Protein AF-A0A5A7TA64-F1 (afdb_monomer_lite)

Sequence (74 aa):
MLSLVRTKSAARKKRTIIVGLNAESSGREILLRMLVVIVKTGDNVVAVRVSEPNDNFDPNTFHIHEDLCKSKQV

pLDDT: mean 78.37, std 12.49, range [42.97, 91.38]

Foldseek 3Di:
DPPPPPPPPPPPPAEEAEAEAELDPVRQVVLVCCLVPPDAARHHYHYDYDDDPPRPDDPVSCVVVVVSCVVRND

Structure (mmCIF, N/CA/C/O backbone):
data_AF-A0A5A7TA64-F1
#
_entry.id   AF-A0A5A7TA64-F1
#
loop_
_atom_site.group_PDB
_atom_site.id
_atom_site.type_symbol
_atom_site.label_atom_id
_atom_site.label_alt_id
_atom_site.label_comp_id
_atom_site.label_asym_id
_atom_site.label_entity_id
_atom_site.label_seq_id
_atom_site.pdbx_PDB_ins_code
_atom_site.Cartn_x
_atom_site.Cartn_y
_atom_site.Cartn_z
_atom_site.occupancy
_atom_site.B_iso_or_equiv
_atom_site.auth_seq_id
_atom_site.auth_comp_id
_atom_site.auth_asym_id
_atom_site.auth_atom_id
_atom_site.pdbx_PDB_model_num
ATOM 1 N N . MET A 1 1 ? -21.341 11.695 41.373 1.00 42.97 1 MET A N 1
ATOM 2 C CA . MET A 1 1 ? -20.187 11.182 40.604 1.00 42.97 1 MET A CA 1
ATOM 3 C C . MET A 1 1 ? -20.704 10.519 39.339 1.00 42.97 1 MET A C 1
ATOM 5 O O . MET A 1 1 ? -21.295 9.452 39.426 1.00 42.97 1 MET A O 1
ATOM 9 N N . LEU A 1 2 ? -20.559 11.168 38.183 1.00 43.50 2 LEU A N 1
ATOM 10 C CA . LEU A 1 2 ? -20.915 10.572 36.893 1.00 43.50 2 LEU A CA 1
ATOM 11 C C . LEU A 1 2 ? -19.759 9.668 36.459 1.00 43.50 2 LEU A C 1
ATOM 13 O O . LEU A 1 2 ? -18.720 10.145 36.011 1.00 43.50 2 LEU A O 1
ATOM 17 N N . SER A 1 3 ? -19.921 8.364 36.677 1.00 49.97 3 SER A N 1
ATOM 18 C CA . SER A 1 3 ? -18.996 7.354 36.168 1.00 49.97 3 SER A CA 1
ATOM 19 C C . SER A 1 3 ? -19.079 7.348 34.644 1.00 49.97 3 SER A C 1
ATOM 21 O O . SER A 1 3 ? -20.130 7.059 34.070 1.00 49.97 3 SER A O 1
ATOM 23 N N . LEU A 1 4 ? -17.974 7.711 33.992 1.00 61.12 4 LEU A N 1
ATOM 24 C CA . LEU A 1 4 ? -17.815 7.631 32.549 1.00 61.12 4 LEU A CA 1
ATOM 25 C C . LEU A 1 4 ? -17.811 6.147 32.162 1.00 61.12 4 LEU A C 1
ATOM 27 O O . LEU A 1 4 ? -16.789 5.466 32.261 1.00 61.12 4 LEU A O 1
ATOM 31 N N . VAL A 1 5 ? -18.973 5.632 31.756 1.00 54.88 5 VAL A N 1
ATOM 32 C CA . VAL A 1 5 ? -19.104 4.282 31.207 1.00 54.88 5 VAL A CA 1
ATOM 33 C C . VAL A 1 5 ? -18.266 4.229 29.936 1.00 54.88 5 VAL A C 1
ATOM 35 O O . VAL A 1 5 ? -18.660 4.704 28.874 1.00 54.88 5 VAL A O 1
ATOM 38 N N . ARG A 1 6 ? -17.061 3.673 30.066 1.00 54.50 6 ARG A N 1
ATOM 39 C CA . ARG A 1 6 ? -16.145 3.398 28.965 1.00 54.50 6 ARG A CA 1
ATOM 40 C C . ARG A 1 6 ? -16.788 2.302 28.120 1.00 54.50 6 ARG A C 1
ATOM 42 O O . ARG A 1 6 ? -16.579 1.116 28.367 1.00 54.50 6 ARG A O 1
ATOM 49 N N . THR A 1 7 ? -17.606 2.690 27.146 1.00 55.25 7 THR A N 1
ATOM 50 C CA . THR A 1 7 ? -18.082 1.787 26.101 1.00 55.25 7 THR A CA 1
ATOM 51 C C . THR A 1 7 ? -16.848 1.235 25.405 1.00 55.25 7 THR A C 1
ATOM 53 O O . THR A 1 7 ? -16.191 1.937 24.635 1.00 55.25 7 THR A O 1
ATOM 56 N N . LYS A 1 8 ? -16.480 -0.010 25.725 1.00 50.97 8 LYS A N 1
ATOM 57 C CA . LYS A 1 8 ? -15.517 -0.774 24.938 1.00 50.97 8 LYS A CA 1
ATOM 58 C C . LYS A 1 8 ? -16.121 -0.850 23.542 1.00 50.97 8 LYS A C 1
ATOM 60 O O . LYS A 1 8 ? -17.040 -1.632 23.324 1.00 50.97 8 LYS A O 1
ATOM 65 N N . SER A 1 9 ? -15.667 0.020 22.637 1.00 53.88 9 SER A N 1
ATOM 66 C CA . SER A 1 9 ? -15.940 -0.110 21.208 1.00 53.88 9 SER A CA 1
ATOM 67 C C . SER A 1 9 ? -15.681 -1.571 20.877 1.00 53.88 9 SER A C 1
ATOM 69 O O . SER A 1 9 ? -14.560 -2.034 21.102 1.00 53.88 9 SER A O 1
ATOM 71 N N . ALA A 1 10 ? -16.720 -2.303 20.464 1.00 56.50 10 ALA A N 1
ATOM 72 C CA . ALA A 1 10 ? -16.616 -3.714 20.118 1.00 56.50 10 ALA A CA 1
ATOM 73 C C . ALA A 1 10 ? -15.346 -3.894 19.285 1.00 56.50 10 ALA A C 1
ATOM 75 O O . ALA A 1 10 ? -15.160 -3.158 18.313 1.00 56.50 10 ALA A O 1
ATOM 76 N N . ALA A 1 11 ? -14.433 -4.758 19.743 1.00 59.16 11 ALA A N 1
ATOM 77 C CA . ALA A 1 11 ? -13.120 -4.930 19.138 1.00 59.16 11 ALA A CA 1
ATOM 78 C C . ALA A 1 11 ? -13.321 -5.210 17.648 1.00 59.16 11 ALA A C 1
ATOM 80 O O . ALA A 1 11 ? -13.768 -6.289 17.255 1.00 59.16 11 ALA A O 1
ATOM 81 N N . ARG A 1 12 ? -13.100 -4.184 16.821 1.00 65.00 12 ARG A N 1
ATOM 82 C CA . ARG A 1 12 ? -13.362 -4.264 15.392 1.00 65.00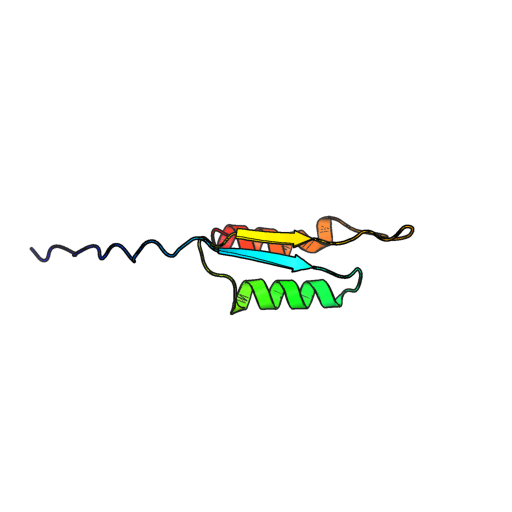 12 ARG A CA 1
ATOM 83 C C . ARG A 1 12 ? -12.416 -5.328 14.860 1.00 65.00 12 ARG A C 1
ATOM 85 O O . ARG A 1 12 ? -11.213 -5.244 15.098 1.00 65.00 12 ARG A O 1
ATOM 92 N N . LYS A 1 13 ? -12.964 -6.360 14.215 1.00 70.69 13 LYS A N 1
ATOM 93 C CA . LYS A 1 13 ? -12.177 -7.461 13.655 1.00 70.69 13 LYS A CA 1
ATOM 94 C C . LYS A 1 13 ? -11.073 -6.854 12.784 1.00 70.69 13 LYS A C 1
ATOM 96 O O . LYS A 1 13 ? -11.392 -6.145 11.830 1.00 70.69 13 LYS A O 1
ATOM 101 N N . LYS A 1 14 ? -9.806 -7.080 13.154 1.00 76.00 14 LYS A N 1
ATOM 102 C CA . LYS A 1 14 ? -8.656 -6.588 12.387 1.00 76.00 14 LYS A CA 1
ATOM 103 C C . LYS A 1 14 ? -8.766 -7.145 10.972 1.00 76.00 14 LYS A C 1
ATOM 105 O O . LYS A 1 14 ? -8.873 -8.360 10.800 1.00 76.00 14 LYS A O 1
ATOM 110 N N . ARG A 1 15 ? -8.803 -6.262 9.979 1.00 88.06 15 ARG A N 1
ATOM 111 C CA . ARG A 1 15 ? -8.835 -6.630 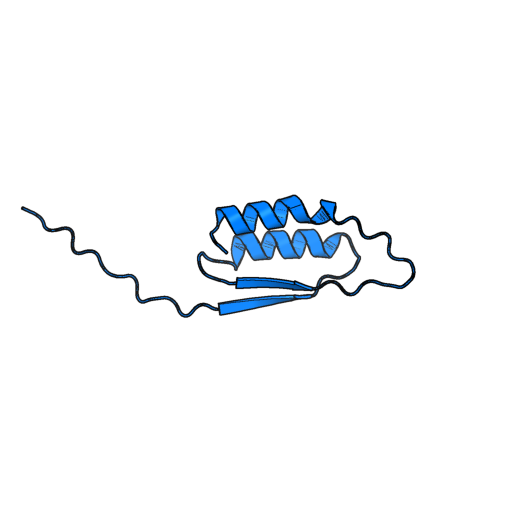8.561 1.00 88.06 15 ARG A CA 1
ATOM 112 C C . ARG A 1 15 ? -7.467 -6.370 7.955 1.00 88.06 15 ARG A C 1
ATOM 114 O O . ARG A 1 15 ? -6.828 -5.373 8.277 1.00 88.06 15 ARG A O 1
ATOM 121 N N . THR A 1 16 ? -7.050 -7.260 7.068 1.00 91.38 16 THR A N 1
ATOM 122 C CA . THR A 1 16 ? -5.836 -7.079 6.274 1.00 91.38 16 THR A CA 1
ATOM 123 C C . THR A 1 16 ? -6.242 -6.639 4.876 1.00 91.38 16 THR A C 1
ATOM 125 O O . THR A 1 16 ? -7.094 -7.273 4.255 1.00 91.38 16 THR A O 1
ATOM 128 N N . ILE A 1 17 ? -5.663 -5.541 4.400 1.00 90.50 17 ILE A N 1
ATOM 129 C CA . ILE A 1 17 ? -5.917 -4.967 3.081 1.00 90.50 17 ILE A CA 1
ATOM 130 C C . ILE A 1 17 ? -4.649 -5.143 2.251 1.00 90.50 17 ILE A C 1
ATOM 132 O O . ILE A 1 17 ? -3.589 -4.647 2.626 1.00 90.50 17 ILE A O 1
ATOM 136 N N . ILE A 1 18 ? -4.766 -5.861 1.136 1.00 90.44 18 ILE A N 1
ATOM 137 C CA . ILE A 1 18 ? -3.655 -6.147 0.227 1.00 90.44 18 ILE A CA 1
ATOM 138 C C . ILE A 1 18 ? -3.840 -5.299 -1.029 1.00 90.44 18 ILE A C 1
ATOM 140 O O . ILE A 1 18 ? -4.915 -5.313 -1.627 1.00 90.44 18 ILE A O 1
ATOM 144 N N . VAL A 1 19 ? -2.801 -4.564 -1.418 1.00 88.06 19 VAL A N 1
ATOM 145 C CA . VAL A 1 19 ? -2.819 -3.653 -2.567 1.00 88.06 19 VAL A CA 1
ATOM 146 C C . VAL A 1 19 ? -1.705 -4.032 -3.524 1.00 88.06 19 VAL A C 1
ATOM 148 O O . VAL A 1 19 ? -0.535 -3.988 -3.155 1.00 88.06 19 VAL A O 1
ATOM 151 N N . GLY A 1 20 ? -2.071 -4.380 -4.755 1.00 87.75 20 GLY A N 1
ATOM 152 C CA . GLY A 1 20 ? -1.121 -4.503 -5.855 1.00 87.75 20 GLY A CA 1
ATOM 153 C C . GLY A 1 20 ? -0.808 -3.127 -6.434 1.00 87.75 20 GLY A C 1
ATOM 154 O O . GLY A 1 20 ? -1.724 -2.388 -6.791 1.00 87.75 20 GLY A O 1
ATOM 155 N N . LEU A 1 21 ? 0.472 -2.786 -6.520 1.00 85.25 21 LEU A N 1
ATOM 156 C CA . LEU A 1 21 ? 0.966 -1.561 -7.136 1.00 85.25 21 LEU A CA 1
ATOM 157 C C . LEU A 1 21 ? 1.659 -1.902 -8.454 1.00 85.25 21 LEU A C 1
ATOM 159 O O . LEU A 1 21 ? 2.468 -2.830 -8.517 1.00 85.25 21 LEU A O 1
ATOM 163 N N . ASN A 1 22 ? 1.353 -1.130 -9.491 1.00 77.06 22 ASN A N 1
ATOM 164 C CA . ASN A 1 22 ? 2.085 -1.148 -10.750 1.00 77.06 22 ASN A CA 1
ATOM 165 C C . ASN A 1 22 ? 3.335 -0.251 -10.659 1.00 77.06 22 ASN A C 1
ATOM 167 O O . ASN A 1 22 ? 3.517 0.512 -9.706 1.00 77.06 22 ASN A O 1
ATOM 171 N N . ALA A 1 23 ? 4.227 -0.361 -11.645 1.00 69.56 23 ALA A N 1
ATOM 172 C CA . ALA A 1 23 ? 5.441 0.453 -11.710 1.00 69.56 23 ALA A CA 1
ATOM 173 C C . ALA A 1 23 ? 5.168 1.932 -12.044 1.00 69.56 23 ALA A C 1
ATOM 175 O O . ALA A 1 23 ? 6.025 2.787 -11.822 1.00 69.56 23 ALA A O 1
ATOM 176 N N . GLU A 1 24 ? 3.971 2.235 -12.540 1.00 71.25 24 GLU A N 1
ATOM 177 C CA . GLU A 1 24 ? 3.559 3.579 -12.915 1.00 71.25 24 GLU A CA 1
ATOM 178 C C . GLU A 1 24 ? 3.392 4.507 -11.702 1.00 71.25 24 GLU A C 1
ATOM 180 O O . GLU A 1 24 ? 3.082 4.099 -10.580 1.00 71.25 24 GLU A O 1
ATOM 185 N N . SER A 1 25 ? 3.535 5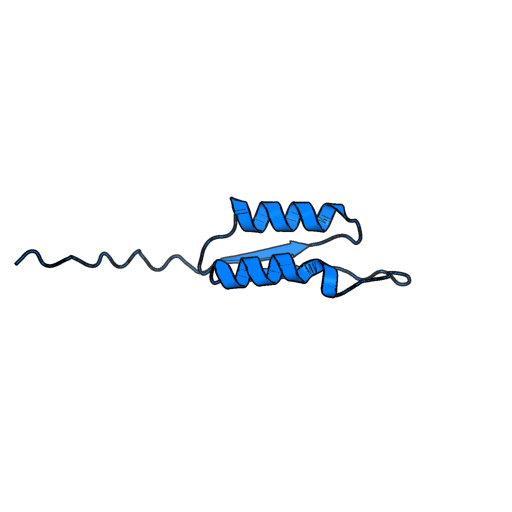.812 -11.938 1.00 67.06 25 SER A N 1
ATOM 186 C CA . SER A 1 25 ? 3.303 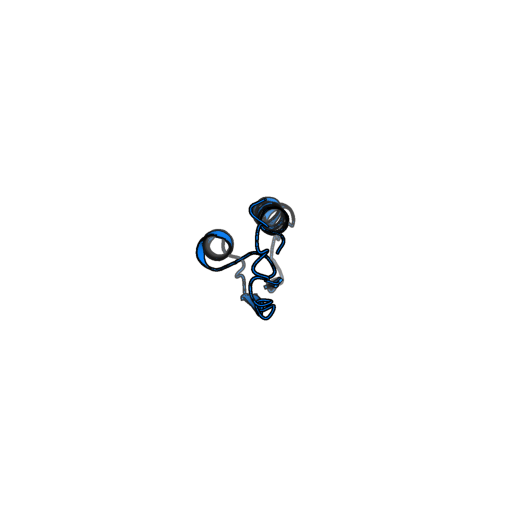6.850 -10.925 1.00 67.06 25 SER A CA 1
ATOM 187 C C . SER A 1 25 ? 1.878 6.835 -10.353 1.00 67.06 25 SER A C 1
ATOM 189 O O . SER A 1 25 ? 1.684 7.222 -9.198 1.00 67.06 25 SER A O 1
ATOM 191 N N . SER A 1 26 ? 0.905 6.334 -11.123 1.00 74.31 26 SER A N 1
ATOM 192 C CA . SER A 1 26 ? -0.515 6.232 -10.762 1.00 74.31 26 SER A CA 1
ATOM 193 C C . SER A 1 26 ? -0.764 5.383 -9.507 1.00 74.31 26 SER A C 1
ATOM 195 O O . SER A 1 26 ? -1.627 5.722 -8.690 1.00 74.31 26 SER A O 1
ATOM 197 N N . GLY A 1 27 ? 0.040 4.339 -9.276 1.00 77.69 27 GLY A N 1
ATOM 198 C CA . GLY A 1 27 ? -0.096 3.459 -8.113 1.00 77.69 27 GLY A CA 1
ATOM 199 C C . GLY A 1 27 ? 0.059 4.186 -6.770 1.00 77.69 27 GLY A C 1
ATOM 200 O O . GLY A 1 27 ? -0.618 3.854 -5.794 1.00 77.69 27 GLY A O 1
ATOM 201 N N . ARG A 1 28 ? 0.883 5.241 -6.717 1.00 80.00 28 ARG A N 1
ATOM 202 C CA . ARG A 1 28 ? 1.110 6.030 -5.493 1.00 80.00 28 ARG A CA 1
ATOM 203 C C . ARG A 1 28 ? -0.110 6.843 -5.092 1.00 80.00 28 ARG A C 1
ATOM 205 O O . ARG A 1 28 ? -0.442 6.909 -3.908 1.00 80.00 28 ARG A O 1
ATOM 212 N N . GLU A 1 29 ? -0.758 7.474 -6.066 1.00 84.81 29 GLU A N 1
ATOM 213 C CA . GLU A 1 29 ? -1.952 8.283 -5.828 1.00 84.81 29 GLU A CA 1
ATOM 214 C C . GLU A 1 29 ? -3.115 7.408 -5.373 1.00 84.81 29 GLU A C 1
ATOM 216 O O . GLU A 1 29 ? -3.839 7.764 -4.441 1.00 84.81 29 GLU A O 1
ATOM 221 N N . ILE A 1 30 ? -3.258 6.233 -5.990 1.00 86.38 30 ILE A N 1
ATOM 222 C CA . ILE A 1 30 ? -4.263 5.243 -5.607 1.00 86.38 30 ILE A CA 1
ATOM 223 C C . ILE A 1 30 ? -4.007 4.763 -4.177 1.00 86.38 30 ILE A C 1
ATOM 225 O O . ILE A 1 30 ? -4.937 4.763 -3.367 1.00 86.38 30 ILE A O 1
ATOM 229 N N . LEU A 1 31 ? -2.758 4.432 -3.830 1.00 88.19 31 LEU A N 1
ATOM 230 C CA . LEU A 1 31 ? -2.404 4.024 -2.471 1.00 88.19 31 LEU A CA 1
ATOM 231 C C . LEU A 1 31 ? -2.716 5.131 -1.458 1.00 88.19 31 LEU A C 1
ATOM 233 O O . LEU A 1 31 ? -3.337 4.866 -0.431 1.00 88.19 31 LEU A O 1
ATOM 237 N N . LEU A 1 32 ? -2.357 6.379 -1.763 1.00 88.31 32 LEU A N 1
ATOM 238 C CA . LEU A 1 32 ? -2.623 7.515 -0.883 1.00 88.31 32 LEU A CA 1
ATOM 239 C C . LEU A 1 32 ? -4.128 7.708 -0.659 1.00 88.31 32 LEU A C 1
ATOM 241 O O . LEU A 1 32 ? -4.584 7.794 0.483 1.00 88.31 32 LEU A O 1
ATOM 245 N N . ARG A 1 33 ? -4.924 7.709 -1.735 1.00 89.25 33 ARG A N 1
ATOM 246 C CA . ARG A 1 33 ? -6.390 7.805 -1.650 1.00 89.25 33 ARG A CA 1
ATOM 247 C C . ARG A 1 33 ? -6.975 6.654 -0.833 1.00 89.25 33 ARG A C 1
ATOM 249 O O . ARG A 1 33 ? -7.866 6.883 -0.014 1.00 89.25 33 ARG A O 1
ATOM 256 N N . MET A 1 34 ? -6.455 5.438 -0.996 1.00 90.00 34 MET A N 1
ATOM 257 C CA . MET A 1 34 ? -6.896 4.273 -0.231 1.00 90.00 34 MET A CA 1
ATOM 258 C C . MET A 1 34 ? -6.607 4.425 1.268 1.00 90.00 34 MET A C 1
ATOM 260 O O . MET A 1 34 ? -7.502 4.204 2.088 1.00 90.00 34 MET A O 1
ATOM 264 N N . LEU A 1 35 ? -5.387 4.837 1.631 1.00 89.50 35 LEU A N 1
ATOM 265 C CA . LEU A 1 35 ? -4.977 5.065 3.022 1.00 89.50 35 LEU A CA 1
ATOM 266 C C . LEU A 1 35 ? -5.808 6.170 3.697 1.00 89.50 35 LEU A C 1
ATOM 268 O O . LEU A 1 35 ? -6.099 6.110 4.896 1.00 89.50 35 LEU A O 1
ATOM 272 N N . VAL A 1 36 ? -6.220 7.183 2.933 1.00 88.12 36 VAL A N 1
ATOM 273 C CA . VAL A 1 36 ? -7.047 8.283 3.440 1.00 88.12 36 VAL A CA 1
ATOM 274 C C . VAL A 1 36 ? -8.507 7.860 3.618 1.00 88.12 36 VAL A C 1
ATOM 276 O O . VAL A 1 36 ? -9.062 8.084 4.694 1.00 88.12 36 VAL A O 1
ATOM 279 N N . VAL A 1 37 ? -9.120 7.252 2.597 1.00 89.25 37 VAL A N 1
ATOM 280 C CA . VAL A 1 37 ? -10.578 7.032 2.533 1.00 89.25 37 VAL A CA 1
ATOM 281 C C . VAL A 1 37 ? -11.000 5.694 3.136 1.00 89.25 37 VAL A C 1
ATOM 283 O O . VAL A 1 37 ? -12.019 5.607 3.823 1.00 89.25 37 VAL A O 1
ATOM 286 N N . ILE A 1 38 ? -10.246 4.631 2.857 1.00 87.19 38 ILE A N 1
ATOM 28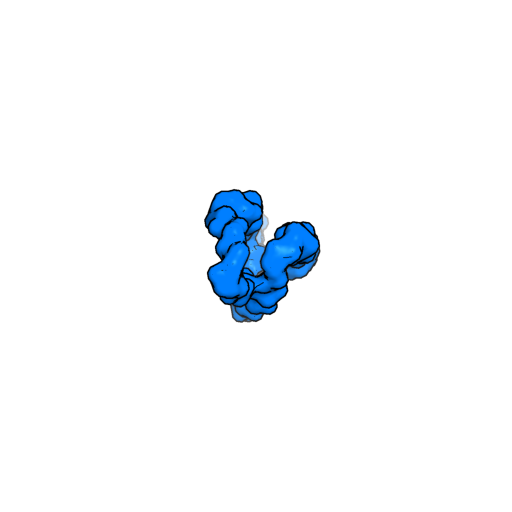7 C CA . ILE A 1 38 ? -10.669 3.261 3.158 1.00 87.19 38 ILE A CA 1
ATOM 288 C C . ILE A 1 38 ? -10.095 2.803 4.488 1.00 87.19 38 ILE A C 1
ATOM 290 O O . ILE A 1 38 ? -10.830 2.215 5.281 1.00 87.19 38 ILE A O 1
ATOM 294 N N . VAL A 1 39 ? -8.807 3.049 4.722 1.00 89.12 39 VAL A N 1
ATOM 295 C CA . VAL A 1 39 ? -8.049 2.507 5.854 1.00 89.12 39 VAL A CA 1
ATOM 296 C C . VAL A 1 39 ? -8.409 3.191 7.170 1.00 89.12 39 VAL A C 1
ATOM 298 O O . VAL A 1 39 ? -8.543 4.414 7.260 1.00 89.12 39 VAL A O 1
ATOM 301 N N . LYS A 1 40 ? -8.564 2.375 8.211 1.00 88.00 40 LYS A N 1
ATOM 302 C CA . LYS A 1 40 ? -8.951 2.781 9.560 1.00 88.00 40 LYS A CA 1
ATOM 303 C C . LYS A 1 40 ? -7.953 2.224 10.566 1.00 88.00 40 LYS A C 1
ATOM 305 O O . LYS A 1 40 ? -7.322 1.205 10.323 1.00 88.00 40 LYS A O 1
ATOM 310 N N . THR A 1 41 ? -7.857 2.882 11.713 1.00 88.25 41 THR A N 1
ATOM 311 C CA . THR A 1 41 ? -6.991 2.460 12.816 1.00 88.25 41 THR A CA 1
ATOM 312 C C . THR A 1 41 ? -7.198 0.992 13.185 1.00 88.25 41 THR A C 1
ATOM 314 O O . THR A 1 41 ? -8.336 0.554 13.389 1.00 88.25 41 THR A O 1
ATOM 317 N N . GLY A 1 42 ? -6.091 0.252 13.287 1.00 86.25 42 GLY A N 1
ATOM 318 C CA . GLY A 1 42 ? -6.068 -1.175 13.606 1.00 86.25 42 GLY A CA 1
ATOM 319 C C . GLY A 1 42 ? -6.263 -2.124 12.418 1.00 86.25 42 GLY A C 1
ATOM 320 O O . GLY A 1 42 ? -6.265 -3.340 12.629 1.00 86.25 42 GLY A O 1
ATOM 321 N N . ASP A 1 43 ? -6.436 -1.605 11.201 1.00 89.38 43 ASP A N 1
ATOM 322 C CA . ASP A 1 43 ? -6.260 -2.397 9.981 1.00 89.38 43 ASP A CA 1
ATOM 323 C C . ASP A 1 43 ? -4.781 -2.779 9.805 1.00 89.38 43 ASP A C 1
ATOM 325 O O . ASP A 1 43 ? -3.918 -2.137 10.385 1.00 89.38 43 ASP A O 1
ATOM 329 N N . ASN A 1 44 ? -4.490 -3.793 8.988 1.00 89.75 44 ASN A N 1
ATOM 330 C CA . ASN A 1 44 ? -3.138 -4.051 8.484 1.00 89.75 44 ASN A CA 1
ATOM 331 C C . ASN A 1 44 ? -3.124 -3.779 6.977 1.00 89.75 44 ASN A C 1
ATOM 333 O O . ASN A 1 44 ? -4.017 -4.257 6.270 1.00 89.75 44 ASN A O 1
ATOM 337 N N . VAL A 1 45 ? -2.119 -3.074 6.464 1.00 89.88 45 VAL A N 1
ATOM 338 C CA . VAL A 1 45 ? -1.987 -2.794 5.025 1.00 89.88 45 VAL A CA 1
ATOM 339 C C . VAL A 1 45 ? -0.718 -3.435 4.481 1.00 89.88 45 VAL A C 1
ATOM 341 O O . VAL A 1 45 ? 0.366 -3.233 5.016 1.00 89.88 45 VAL A O 1
ATOM 344 N N . VAL A 1 46 ? -0.856 -4.196 3.397 1.00 90.19 46 VAL A N 1
ATOM 345 C CA . VAL A 1 46 ? 0.264 -4.800 2.670 1.00 90.19 46 VAL A CA 1
ATOM 346 C C . VAL A 1 46 ? 0.238 -4.280 1.241 1.00 90.19 46 VAL A C 1
ATOM 348 O O . VAL A 1 46 ? -0.664 -4.607 0.471 1.00 90.19 46 VAL A O 1
ATOM 351 N N . ALA A 1 47 ? 1.226 -3.464 0.890 1.00 88.00 47 ALA A N 1
ATOM 352 C CA . ALA A 1 47 ? 1.441 -3.021 -0.479 1.00 88.00 47 ALA A CA 1
ATOM 353 C C . ALA A 1 47 ? 2.457 -3.947 -1.157 1.00 88.00 47 ALA A C 1
ATOM 355 O O . ALA A 1 47 ? 3.554 -4.155 -0.643 1.00 88.00 47 ALA A O 1
ATOM 356 N N . VAL A 1 48 ? 2.085 -4.507 -2.304 1.00 86.69 48 VAL A N 1
ATOM 357 C CA . VAL A 1 48 ? 2.915 -5.424 -3.087 1.00 86.69 48 VAL A CA 1
ATOM 358 C C . VAL A 1 48 ? 3.153 -4.805 -4.451 1.00 86.69 48 VAL A C 1
ATOM 360 O O . VAL A 1 48 ? 2.206 -4.509 -5.174 1.00 86.69 48 VAL A O 1
ATOM 363 N N . ARG A 1 49 ? 4.420 -4.640 -4.819 1.00 83.50 49 ARG A N 1
ATOM 364 C CA . ARG A 1 49 ? 4.839 -4.220 -6.156 1.00 83.50 49 ARG A CA 1
ATOM 365 C C . ARG A 1 49 ? 5.642 -5.350 -6.780 1.00 83.50 49 ARG A C 1
ATOM 367 O O . ARG A 1 49 ? 6.554 -5.869 -6.142 1.00 83.50 49 ARG A O 1
ATOM 374 N N . VAL A 1 50 ? 5.295 -5.735 -8.002 1.00 82.00 50 VAL A N 1
ATOM 375 C CA . VAL A 1 50 ? 6.097 -6.689 -8.776 1.00 82.00 50 VAL A CA 1
ATOM 376 C C . VAL A 1 50 ? 7.176 -5.889 -9.495 1.00 82.00 50 VAL A C 1
ATOM 378 O O . VAL A 1 50 ? 6.848 -4.989 -10.263 1.00 82.00 50 VAL A O 1
ATOM 381 N N . SER A 1 51 ? 8.444 -6.176 -9.207 1.00 77.06 51 SER A N 1
ATOM 382 C CA . SER A 1 51 ? 9.563 -5.542 -9.909 1.00 77.06 51 SER A CA 1
ATOM 383 C C . SER A 1 51 ? 9.708 -6.122 -11.311 1.00 77.06 51 SER A C 1
ATOM 385 O O . SER A 1 51 ? 9.727 -7.343 -11.480 1.00 77.06 51 SER A O 1
ATOM 387 N N . GLU A 1 52 ? 9.853 -5.249 -12.304 1.00 80.75 52 GLU A N 1
ATOM 388 C CA . GLU A 1 52 ? 10.192 -5.647 -13.671 1.00 80.75 52 GLU A CA 1
ATOM 389 C C . GLU A 1 52 ? 11.722 -5.707 -13.876 1.00 80.75 52 GLU A C 1
ATOM 391 O O . GLU A 1 52 ? 12.472 -5.069 -13.135 1.00 80.75 52 GLU A O 1
ATOM 396 N N . PRO A 1 53 ? 12.229 -6.455 -14.878 1.00 78.25 53 PRO A N 1
ATOM 397 C CA . PRO A 1 53 ? 13.669 -6.682 -15.061 1.00 78.25 53 PRO A CA 1
ATOM 398 C C . PRO A 1 53 ? 14.532 -5.420 -15.248 1.00 78.25 53 PRO A C 1
ATOM 400 O O . PRO A 1 53 ? 15.723 -5.465 -14.965 1.00 78.25 53 PRO A O 1
ATOM 403 N N . ASN A 1 54 ? 13.948 -4.306 -15.707 1.00 76.00 54 ASN A N 1
ATOM 404 C CA . ASN A 1 54 ? 14.634 -3.024 -15.952 1.00 76.00 54 ASN A CA 1
ATOM 405 C C . ASN A 1 54 ? 14.063 -1.881 -15.099 1.00 76.00 54 ASN A C 1
ATOM 407 O O . ASN A 1 54 ? 14.110 -0.710 -15.475 1.00 76.00 54 ASN A O 1
ATOM 411 N N . ASP A 1 55 ? 13.449 -2.229 -13.977 1.00 72.75 55 ASP A N 1
ATOM 412 C CA . ASP A 1 55 ? 12.701 -1.291 -13.166 1.00 72.75 55 ASP A CA 1
ATOM 413 C C . ASP A 1 55 ? 13.619 -0.490 -12.237 1.00 72.75 55 ASP A C 1
ATOM 415 O O . ASP A 1 55 ? 14.316 -1.047 -11.387 1.00 72.75 55 ASP A O 1
ATOM 419 N N . ASN A 1 56 ? 13.611 0.835 -12.383 1.00 73.00 56 ASN A N 1
ATOM 420 C CA . ASN A 1 56 ? 14.340 1.739 -11.499 1.00 73.00 56 ASN A CA 1
ATOM 421 C C . ASN A 1 56 ? 13.474 2.076 -10.276 1.00 73.00 56 ASN A C 1
ATOM 423 O O . ASN A 1 56 ? 12.937 3.180 -10.152 1.00 73.00 56 ASN A O 1
ATOM 427 N N . PHE A 1 57 ? 13.283 1.089 -9.401 1.00 75.50 57 PHE A N 1
ATOM 428 C CA . PHE A 1 57 ? 12.530 1.273 -8.166 1.00 75.50 57 PHE A CA 1
ATOM 429 C C . PHE A 1 57 ? 13.337 2.080 -7.150 1.00 75.50 57 PHE A C 1
ATOM 431 O O . PHE A 1 57 ? 14.376 1.625 -6.676 1.00 75.50 57 PHE A O 1
ATOM 438 N N . ASP A 1 58 ? 12.815 3.241 -6.756 1.00 75.38 58 ASP A N 1
ATOM 439 C CA . ASP A 1 58 ? 13.333 3.997 -5.618 1.00 75.38 58 ASP A CA 1
ATOM 440 C C . ASP A 1 58 ? 12.521 3.660 -4.352 1.00 75.38 58 ASP A C 1
ATOM 442 O O . ASP A 1 58 ? 11.342 4.037 -4.271 1.00 75.38 58 ASP A O 1
ATOM 446 N N . PRO A 1 59 ? 13.126 3.008 -3.339 1.00 72.62 59 PRO A N 1
ATOM 447 C CA . PRO A 1 59 ? 12.480 2.740 -2.056 1.00 72.62 59 PRO A CA 1
ATOM 448 C C . PRO A 1 59 ? 11.961 4.004 -1.364 1.00 72.62 59 PRO A C 1
ATOM 450 O O . PRO A 1 59 ? 10.978 3.937 -0.626 1.00 72.62 59 PRO A O 1
ATOM 453 N N . ASN A 1 60 ? 12.561 5.171 -1.632 1.00 78.31 60 ASN A N 1
ATOM 454 C CA . ASN A 1 60 ? 12.147 6.428 -1.012 1.00 78.31 60 ASN A CA 1
ATOM 455 C C . ASN A 1 60 ? 10.788 6.939 -1.504 1.00 78.31 60 ASN A C 1
ATOM 457 O O . ASN A 1 60 ? 10.204 7.846 -0.910 1.00 78.31 60 ASN A O 1
ATOM 461 N N . THR A 1 61 ? 10.246 6.326 -2.555 1.00 75.31 61 THR A N 1
ATOM 462 C CA . THR A 1 61 ? 8.965 6.690 -3.163 1.00 75.31 61 THR A CA 1
ATOM 463 C C . THR A 1 61 ? 7.768 6.532 -2.213 1.00 75.31 61 THR A C 1
ATOM 465 O O . THR A 1 61 ? 6.750 7.198 -2.412 1.00 75.31 61 THR A O 1
ATOM 468 N N . PHE A 1 62 ? 7.867 5.673 -1.190 1.00 78.19 62 PHE A N 1
ATOM 469 C CA . PHE A 1 62 ? 6.738 5.285 -0.330 1.00 78.19 62 PHE A CA 1
ATOM 470 C C . PHE A 1 62 ? 6.816 5.786 1.120 1.00 78.19 62 PHE A C 1
ATOM 472 O O . PHE A 1 62 ? 5.912 5.492 1.901 1.00 78.19 62 PHE A O 1
ATOM 479 N N . HIS A 1 63 ? 7.826 6.588 1.485 1.00 81.75 63 HIS A N 1
ATOM 480 C CA . HIS A 1 63 ? 7.978 7.108 2.859 1.00 81.75 63 HIS A CA 1
ATOM 481 C C . HIS A 1 63 ? 6.736 7.857 3.357 1.00 81.75 63 HIS A C 1
ATOM 483 O O . HIS A 1 63 ? 6.294 7.657 4.483 1.00 81.75 63 HIS A O 1
ATOM 489 N N . ILE A 1 64 ? 6.101 8.650 2.486 1.00 81.62 64 ILE A N 1
ATOM 490 C CA . ILE A 1 64 ? 4.873 9.395 2.820 1.00 81.62 64 ILE A CA 1
ATOM 491 C C . ILE A 1 64 ? 3.728 8.440 3.200 1.00 81.62 64 ILE A C 1
ATOM 493 O O . ILE A 1 64 ? 2.941 8.725 4.104 1.00 81.62 64 ILE A O 1
ATOM 497 N N . HIS A 1 65 ? 3.616 7.300 2.516 1.00 84.62 65 HIS A N 1
ATOM 498 C CA . HIS A 1 65 ? 2.596 6.289 2.790 1.00 84.62 65 HIS A CA 1
ATOM 499 C C . HIS A 1 65 ? 2.885 5.546 4.097 1.00 84.62 65 HIS A C 1
ATOM 501 O O . HIS A 1 65 ? 1.953 5.272 4.850 1.00 84.62 65 HIS A O 1
ATOM 507 N N . GLU A 1 66 ? 4.157 5.273 4.395 1.00 84.31 66 GLU A N 1
ATOM 508 C CA . GLU A 1 66 ? 4.585 4.660 5.656 1.00 84.31 66 GLU A CA 1
ATOM 509 C C . GLU A 1 66 ? 4.287 5.567 6.858 1.00 84.31 66 GLU A C 1
ATOM 511 O O . GLU A 1 66 ? 3.686 5.123 7.841 1.00 84.31 66 GLU A O 1
ATOM 516 N N . ASP A 1 67 ? 4.633 6.851 6.764 1.00 86.75 67 ASP A N 1
ATOM 517 C CA . ASP A 1 67 ? 4.348 7.833 7.812 1.00 86.75 67 ASP A CA 1
ATOM 518 C C . ASP A 1 67 ? 2.840 7.990 8.047 1.00 86.75 67 ASP A C 1
ATOM 520 O O . ASP A 1 67 ? 2.383 8.094 9.192 1.00 86.75 67 ASP A O 1
ATOM 524 N N . LEU A 1 68 ? 2.036 7.922 6.980 1.00 86.88 68 LEU A N 1
ATOM 525 C CA . LEU A 1 68 ? 0.579 7.940 7.078 1.00 86.88 68 LEU A CA 1
ATOM 526 C C . LEU A 1 68 ? 0.025 6.689 7.784 1.00 86.88 68 LEU A C 1
ATOM 528 O O . LEU A 1 68 ? -0.888 6.816 8.606 1.00 86.88 68 LEU A O 1
ATOM 532 N N . CYS A 1 69 ? 0.566 5.499 7.502 1.00 87.56 69 CYS A N 1
ATOM 533 C CA . CYS A 1 69 ? 0.199 4.261 8.202 1.00 87.56 69 CYS A CA 1
ATOM 534 C C . CYS A 1 69 ? 0.540 4.344 9.697 1.00 87.56 69 CYS A C 1
ATOM 536 O O . CYS A 1 69 ? -0.340 4.140 10.538 1.00 87.56 69 CYS A O 1
ATOM 538 N N . LYS A 1 70 ? 1.765 4.773 10.037 1.00 88.50 70 LYS A N 1
ATOM 539 C CA . LYS A 1 70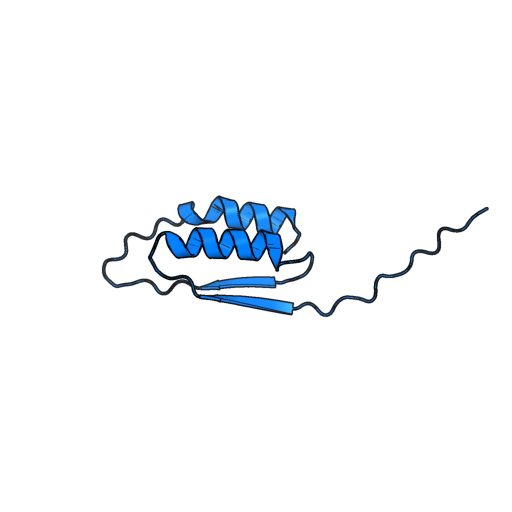 ? 2.199 4.989 11.430 1.00 88.50 70 LYS A CA 1
ATOM 540 C C . LYS A 1 70 ? 1.281 5.967 12.162 1.00 88.50 70 LYS A C 1
ATOM 542 O O . LYS A 1 70 ? 0.823 5.673 13.265 1.00 88.50 70 LYS A O 1
ATOM 547 N N . SER A 1 71 ? 0.964 7.101 11.533 1.00 87.44 71 SER A N 1
ATOM 548 C CA . SER A 1 71 ? 0.062 8.120 12.087 1.00 87.44 71 SER A CA 1
ATOM 549 C C . SER A 1 71 ? -1.342 7.569 12.369 1.00 87.44 71 SER A C 1
ATOM 551 O O . SER A 1 71 ? -1.937 7.875 13.404 1.00 87.44 71 SER A O 1
ATOM 553 N N . LYS A 1 72 ? -1.865 6.708 11.487 1.00 85.75 72 LYS A N 1
ATOM 554 C CA . LYS A 1 72 ? -3.184 6.073 11.640 1.00 85.75 72 LYS A CA 1
ATOM 555 C C . LYS A 1 72 ? -3.185 4.847 12.561 1.00 85.75 72 LYS A C 1
ATOM 557 O O . LYS A 1 72 ? -4.278 4.357 12.861 1.00 85.75 72 LYS A O 1
ATOM 562 N N . GLN A 1 73 ? -2.019 4.393 13.031 1.00 85.31 73 GLN A N 1
ATOM 563 C CA . GLN A 1 73 ? -1.826 3.145 13.783 1.00 85.31 73 GLN A CA 1
ATOM 564 C C . GLN A 1 73 ? -2.336 1.925 12.994 1.00 85.31 73 GLN A C 1
ATOM 566 O O . GLN A 1 73 ? -3.228 1.194 13.445 1.00 85.31 73 GLN A O 1
ATOM 571 N N . VAL A 1 74 ? -1.805 1.782 11.779 1.00 81.00 74 VAL A N 1
ATOM 572 C CA . VAL A 1 74 ? -2.110 0.758 10.766 1.00 81.00 74 VAL A CA 1
ATOM 573 C C . VAL A 1 74 ? -0.819 0.068 10.352 1.00 81.00 74 VAL A C 1
ATOM 575 O O . VAL A 1 74 ? 0.198 0.791 10.261 1.00 81.00 74 VAL A O 1
#

Secondary structure (DSSP, 8-state):
-----------PPP-EEEEEE-SSTHHHHHHHHHHHHT--TT-EEEEEEPPPTT----GGGGHHHHHHHHHHT-

Radius of gyration: 16.91 Å; chains: 1; bounding box: 36×19×57 Å

Organism: Cucumis melo var. makuwa (NCBI:txid1194695)